Protein AF-A0A7W1HMP4-F1 (afdb_monomer)

Secondary structure (DSSP, 8-state):
--SSSSSSSTTSS--------PPPPPPPPHHHHHSPPSSEEEEE-TTSS-EEEEEE-TTS-EEEEEEETTEEEES---SSS----EEE-TTSS-EEEEE-STT----EEEEE--

Foldseek 3Di:
DDPVPVPPPVPPPPPDPPPVPPDDPDDDPVCVVPADDQWADWDAFLVRQKIKTWHADPVRATAIWIQDPNDIDGQDDDDPHHFPDWDHDNVSFKIWTWDDDPPPPDTDIDITGD

pLDDT: mean 86.59, std 16.56, range [41.84, 98.56]

Sequence (114 aa):
MSRLKILVILCLAAAGVNSALAELPPLIPRAVLFGNPERSHPEISPDGRQLAWLAPDKNGVVNVWDETDGKDRAVTNETHRPIQWYAWAGDAKHILYLQDNAGDEIDHLFSADP

Solvent-accessible surface area (backbone atoms only — not comparable to full-atom values): 7332 Å² total; per-residue (Å²): 138,87,78,80,77,73,70,72,72,72,73,76,83,69,79,68,82,75,73,74,75,76,74,78,77,82,80,79,58,64,62,80,76,74,48,83,60,81,65,42,80,76,44,70,28,77,80,69,82,38,46,33,28,37,26,50,47,100,87,62,32,24,23,44,28,36,44,58,97,91,40,80,45,70,47,48,81,55,84,83,59,59,51,84,51,69,46,69,35,92,81,52,61,38,38,34,34,46,52,50,69,96,76,71,79,53,71,40,85,46,76,36,67,110

Nearest PDB structures (foldseek):
  4hxg-assembly1_F  TM=7.374E-01  e=3.136E-03  Pyrococcus horikoshii OT3
  8ctg-assembly1_C  TM=6.882E-01  e=6.057E-01  Homo sapiens
  8jxf-assembly1_B  TM=6.041E-01  e=4.578E-01  Rattus norvegicus
  6l6r-assembly2_B  TM=5.772E-01  e=4.328E-01  Homo sapiens
  5b4x-assembly2_D  TM=5.804E-01  e=1.003E+00  Homo sapiens

Radius of gyration: 30.44 Å; Cα contacts (8 Å, |Δi|>4): 167; chains: 1; bounding box: 98×50×36 Å

Structure (mmCIF, N/CA/C/O backbone):
data_AF-A0A7W1HMP4-F1
#
_entry.id   AF-A0A7W1HMP4-F1
#
loop_
_atom_site.group_PDB
_atom_site.id
_atom_site.type_symbol
_atom_site.label_atom_id
_atom_site.label_alt_id
_atom_site.label_comp_id
_atom_site.label_asym_id
_atom_site.label_entity_id
_atom_site.label_seq_id
_atom_site.pdbx_PDB_ins_code
_atom_site.Cartn_x
_atom_site.Cartn_y
_atom_site.Cartn_z
_atom_site.occupancy
_atom_site.B_iso_or_equiv
_atom_site.auth_seq_id
_atom_site.auth_comp_id
_atom_site.auth_asym_id
_atom_site.auth_atom_id
_atom_site.pdbx_PDB_model_num
ATOM 1 N N . MET A 1 1 ? 80.008 38.742 8.326 1.00 52.66 1 MET A N 1
ATOM 2 C CA . MET A 1 1 ? 79.008 39.703 7.806 1.00 52.66 1 MET A CA 1
ATOM 3 C C . MET A 1 1 ? 78.359 39.136 6.544 1.00 52.66 1 MET A C 1
ATOM 5 O O . MET A 1 1 ? 79.045 38.504 5.760 1.00 52.66 1 MET A O 1
ATOM 9 N N . SER A 1 2 ? 77.041 39.336 6.421 1.00 58.66 2 SER A N 1
ATOM 10 C CA . SER A 1 2 ? 76.187 39.227 5.215 1.00 58.66 2 SER A CA 1
ATOM 11 C C . SER A 1 2 ? 75.947 37.877 4.506 1.00 58.66 2 SER A C 1
ATOM 13 O O . SER A 1 2 ? 76.079 37.784 3.289 1.00 58.66 2 SER A O 1
ATOM 15 N N . ARG A 1 3 ? 75.412 36.873 5.209 1.00 53.44 3 ARG A N 1
ATOM 16 C CA . ARG A 1 3 ? 74.439 35.933 4.591 1.00 53.44 3 ARG A CA 1
ATOM 17 C C . ARG A 1 3 ? 73.122 35.804 5.369 1.00 53.44 3 ARG A C 1
ATOM 19 O O . ARG A 1 3 ? 72.244 35.048 4.986 1.00 53.44 3 ARG A O 1
ATOM 26 N N . LEU A 1 4 ? 72.964 36.603 6.430 1.00 48.50 4 LEU A N 1
ATOM 27 C CA . LEU A 1 4 ? 71.833 36.542 7.363 1.00 48.50 4 LEU A CA 1
ATOM 28 C C . LEU A 1 4 ? 70.651 37.455 6.972 1.00 48.50 4 LEU A C 1
ATOM 30 O O . LEU A 1 4 ? 69.631 37.456 7.642 1.00 48.50 4 LEU A O 1
ATOM 34 N N . LYS A 1 5 ? 70.762 38.234 5.885 1.00 48.84 5 LYS A N 1
ATOM 35 C CA . LYS A 1 5 ? 69.699 39.160 5.442 1.00 48.84 5 LYS A CA 1
ATOM 36 C C . LYS A 1 5 ? 68.864 38.666 4.253 1.00 48.84 5 LYS A C 1
ATOM 38 O O . LYS A 1 5 ? 67.883 39.310 3.917 1.00 48.84 5 LYS A O 1
ATOM 43 N N . ILE A 1 6 ? 69.208 37.527 3.646 1.00 44.84 6 ILE A N 1
ATOM 44 C CA . ILE A 1 6 ? 68.436 36.950 2.523 1.00 44.84 6 ILE A CA 1
ATOM 45 C C . ILE A 1 6 ? 67.381 35.939 3.015 1.00 44.84 6 ILE A C 1
ATOM 47 O O . ILE A 1 6 ? 66.492 35.554 2.268 1.00 44.84 6 ILE A O 1
ATOM 51 N N . LEU A 1 7 ? 67.414 35.558 4.297 1.00 41.84 7 LEU A N 1
ATOM 52 C CA . LEU A 1 7 ? 66.521 34.533 4.846 1.00 41.84 7 LEU A CA 1
ATOM 53 C C . LEU A 1 7 ? 65.119 35.050 5.234 1.00 41.84 7 LEU A C 1
ATOM 55 O O . LEU A 1 7 ? 64.235 34.250 5.502 1.00 41.84 7 LEU A O 1
ATOM 59 N N . VAL A 1 8 ? 64.883 36.367 5.266 1.00 47.84 8 VAL A N 1
ATOM 60 C CA . VAL A 1 8 ? 63.643 36.924 5.852 1.00 47.84 8 VAL A CA 1
ATOM 61 C C . VAL A 1 8 ?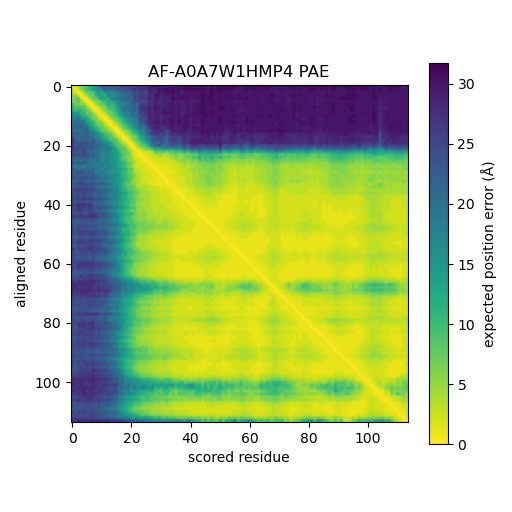 62.555 37.243 4.814 1.00 47.84 8 VAL A C 1
ATOM 63 O O . VAL A 1 8 ? 61.389 37.346 5.174 1.00 47.84 8 VAL A O 1
ATOM 66 N N . ILE A 1 9 ? 62.874 37.322 3.517 1.00 46.91 9 ILE A N 1
ATOM 67 C CA . ILE A 1 9 ? 61.869 37.656 2.482 1.00 46.91 9 ILE A CA 1
ATOM 68 C C . ILE A 1 9 ? 61.213 36.407 1.859 1.00 46.91 9 ILE A C 1
ATOM 70 O O . ILE A 1 9 ? 60.159 36.512 1.240 1.00 46.91 9 ILE A O 1
ATOM 74 N N . LEU A 1 10 ? 61.747 35.202 2.086 1.00 44.97 10 LEU A N 1
ATOM 75 C CA . LEU A 1 10 ? 61.185 33.974 1.501 1.00 44.97 10 LEU A CA 1
ATOM 76 C C . LEU A 1 10 ? 60.084 33.300 2.343 1.00 44.97 10 LEU A C 1
ATOM 78 O O . LEU A 1 10 ? 59.532 32.294 1.913 1.00 44.97 10 LEU A O 1
ATOM 82 N N . CYS A 1 11 ? 59.742 33.835 3.519 1.00 47.00 11 CYS A N 1
ATOM 83 C CA . CYS A 1 11 ? 58.720 33.239 4.393 1.00 47.00 11 CYS A CA 1
ATOM 84 C C . CYS A 1 11 ? 57.313 33.843 4.245 1.00 47.00 11 CYS A C 1
ATOM 86 O O . CYS A 1 11 ? 56.396 33.354 4.896 1.00 47.00 11 CYS A O 1
ATOM 88 N N . LEU A 1 12 ? 57.102 34.865 3.403 1.00 51.44 12 LEU A N 1
ATOM 89 C CA . LEU A 1 12 ? 55.777 35.493 3.248 1.00 51.44 12 LEU A CA 1
ATOM 90 C C . LEU A 1 12 ? 55.030 35.153 1.948 1.00 51.44 12 LEU A C 1
ATOM 92 O O . LEU A 1 12 ? 53.934 35.661 1.742 1.00 51.44 12 LEU A O 1
ATOM 96 N N . ALA A 1 13 ? 55.571 34.285 1.090 1.00 52.28 13 ALA A N 1
ATOM 97 C CA . ALA A 1 13 ? 54.930 33.916 -0.181 1.00 52.28 13 ALA A CA 1
ATOM 98 C C . ALA A 1 13 ? 54.400 32.470 -0.225 1.00 52.28 13 ALA A C 1
ATOM 100 O O . ALA A 1 13 ? 54.094 31.962 -1.297 1.00 52.28 13 ALA A O 1
ATOM 101 N N . ALA A 1 14 ? 54.297 31.798 0.924 1.00 54.56 14 ALA A N 1
ATOM 102 C CA . ALA A 1 14 ? 53.755 30.440 1.016 1.00 54.56 14 ALA A CA 1
ATOM 103 C C . ALA A 1 14 ? 52.607 30.325 2.030 1.00 54.56 14 ALA A C 1
ATOM 105 O O . ALA A 1 14 ? 52.318 29.236 2.520 1.00 54.56 14 ALA A O 1
ATOM 106 N N . ALA A 1 15 ? 51.911 31.430 2.324 1.00 56.69 15 ALA A N 1
ATOM 107 C CA . ALA A 1 15 ? 50.535 31.329 2.798 1.00 56.69 15 ALA A CA 1
ATOM 108 C C . ALA A 1 15 ? 49.697 30.878 1.597 1.00 56.69 15 ALA A C 1
ATOM 110 O O . ALA A 1 15 ? 49.110 31.686 0.879 1.00 56.69 15 ALA A O 1
ATOM 111 N N . GLY A 1 16 ? 49.774 29.577 1.310 1.00 57.84 16 GLY A N 1
ATOM 112 C CA . GLY A 1 16 ? 49.007 28.941 0.262 1.00 57.84 16 GLY A CA 1
ATOM 113 C C . GLY A 1 16 ? 47.548 29.296 0.466 1.00 57.84 16 GLY A C 1
ATOM 114 O O . GLY A 1 16 ? 46.981 29.067 1.536 1.00 57.84 16 GLY A O 1
ATOM 115 N N . VAL A 1 17 ? 46.940 29.860 -0.570 1.00 59.25 17 VAL A N 1
ATOM 116 C CA . VAL A 1 17 ? 45.495 29.814 -0.714 1.00 59.25 17 VAL A CA 1
ATOM 117 C C . VAL A 1 17 ? 45.175 28.334 -0.892 1.00 59.25 17 VAL A C 1
ATOM 119 O O . VAL A 1 17 ? 45.163 27.817 -2.005 1.00 59.25 17 VAL A O 1
ATOM 122 N N . ASN A 1 18 ? 44.997 27.622 0.220 1.00 60.22 18 ASN A N 1
ATOM 123 C CA . ASN A 1 18 ? 44.332 26.334 0.215 1.00 60.22 18 ASN A CA 1
ATOM 124 C C . ASN A 1 18 ? 42.871 26.642 -0.110 1.00 60.22 18 ASN A C 1
ATOM 126 O O . ASN A 1 18 ? 42.016 26.734 0.768 1.00 60.22 18 ASN A O 1
ATOM 130 N N . SER A 1 19 ? 42.583 26.839 -1.395 1.00 62.97 19 SER A N 1
ATOM 131 C CA . SER A 1 19 ? 41.268 26.516 -1.910 1.00 62.97 19 SER A CA 1
ATOM 132 C C . SER A 1 19 ? 41.127 25.018 -1.699 1.00 62.97 19 SER A C 1
ATOM 134 O O . SER A 1 19 ? 41.558 24.221 -2.527 1.00 62.97 19 SER A O 1
ATOM 136 N N . ALA A 1 20 ? 40.585 24.632 -0.545 1.00 66.56 20 ALA A N 1
ATOM 137 C CA . ALA A 1 20 ? 39.973 23.331 -0.407 1.00 66.56 20 ALA A CA 1
ATOM 138 C C . ALA A 1 20 ? 38.877 23.301 -1.474 1.00 66.56 20 ALA A C 1
ATOM 140 O O . ALA A 1 20 ? 37.819 23.906 -1.305 1.00 66.56 20 ALA A O 1
ATOM 141 N N . LEU A 1 21 ? 39.174 22.703 -2.629 1.00 65.56 21 LEU A N 1
ATOM 142 C CA . LEU A 1 21 ? 38.137 22.308 -3.561 1.00 65.56 21 LEU A CA 1
ATOM 143 C C . LEU A 1 21 ? 37.303 21.302 -2.778 1.00 65.56 21 LEU A C 1
ATOM 145 O O . LEU A 1 21 ? 37.763 20.194 -2.516 1.00 65.56 21 LEU A O 1
ATOM 149 N N . ALA A 1 22 ? 36.144 21.742 -2.290 1.00 77.62 22 ALA A N 1
ATOM 150 C CA . ALA A 1 22 ? 35.218 20.858 -1.613 1.00 77.62 22 ALA A CA 1
ATOM 151 C C . ALA A 1 22 ? 34.894 19.724 -2.588 1.00 77.62 22 ALA A C 1
ATOM 153 O O . ALA A 1 22 ? 34.408 19.976 -3.694 1.00 77.62 22 ALA A O 1
ATOM 154 N N . GLU A 1 23 ? 35.227 18.492 -2.206 1.00 84.19 23 GLU A N 1
ATOM 155 C CA . GLU A 1 23 ? 34.818 17.328 -2.977 1.00 84.19 23 GLU A CA 1
ATOM 156 C C . GLU A 1 23 ? 33.290 17.286 -3.041 1.00 84.19 23 GLU A C 1
ATOM 158 O O . GLU A 1 23 ? 32.593 17.686 -2.102 1.00 84.19 23 GLU A O 1
ATOM 163 N N . LEU A 1 24 ? 32.765 16.829 -4.179 1.00 89.50 24 LEU A N 1
ATOM 164 C CA . LEU A 1 24 ? 31.330 16.633 -4.320 1.00 89.50 24 LEU A CA 1
ATOM 165 C C . LEU A 1 24 ? 30.850 15.621 -3.269 1.00 89.50 24 LEU A C 1
ATOM 167 O O . LEU A 1 24 ? 31.560 14.650 -2.992 1.00 89.50 24 LEU A O 1
ATOM 171 N N . PRO A 1 25 ? 29.646 15.808 -2.699 1.00 91.00 25 PRO A N 1
ATOM 172 C CA . PRO A 1 25 ? 29.086 14.821 -1.793 1.00 91.00 25 PRO A CA 1
ATOM 173 C C . PRO A 1 25 ? 28.935 13.469 -2.507 1.00 91.00 25 PRO A C 1
ATOM 175 O O . PRO A 1 25 ? 28.755 13.430 -3.732 1.00 91.00 25 PRO A O 1
ATOM 178 N N . PRO A 1 26 ? 28.971 12.351 -1.760 1.00 93.38 26 PRO A N 1
ATOM 179 C CA . PRO A 1 26 ? 28.702 11.044 -2.338 1.00 93.38 26 PRO A CA 1
ATOM 180 C C . PRO A 1 26 ? 27.324 11.040 -3.008 1.00 93.38 26 PRO A C 1
ATOM 182 O O . PRO A 1 26 ? 26.361 11.618 -2.499 1.00 93.38 26 PRO A O 1
ATOM 185 N N . LEU A 1 27 ? 27.229 10.386 -4.166 1.00 95.25 27 LEU A N 1
ATOM 186 C CA . LEU A 1 27 ? 25.971 10.287 -4.897 1.00 95.25 27 LEU A CA 1
ATOM 187 C C . LEU A 1 27 ? 24.953 9.466 -4.099 1.00 95.25 27 LEU A C 1
ATOM 189 O O . LEU A 1 27 ? 25.268 8.384 -3.603 1.00 95.25 27 LEU A O 1
ATOM 193 N N . ILE A 1 28 ? 23.712 9.948 -4.043 1.00 96.00 28 ILE A N 1
ATOM 194 C CA . ILE A 1 28 ? 22.592 9.172 -3.505 1.00 96.00 28 ILE A CA 1
ATOM 195 C C . ILE A 1 28 ? 22.280 8.047 -4.505 1.00 96.00 28 ILE A C 1
ATOM 197 O O . ILE A 1 28 ? 22.075 8.332 -5.692 1.00 96.00 28 ILE A O 1
ATOM 201 N N . PRO A 1 29 ? 22.228 6.772 -4.077 1.00 95.38 29 PRO A N 1
ATOM 202 C CA . PRO A 1 29 ? 21.835 5.686 -4.964 1.00 95.38 29 PRO A CA 1
ATOM 203 C C . PRO A 1 29 ? 20.450 5.944 -5.566 1.00 95.38 29 PRO A C 1
ATOM 205 O O . PRO A 1 29 ? 19.511 6.277 -4.849 1.00 95.38 29 PRO A O 1
ATOM 208 N N . ARG A 1 30 ? 20.288 5.736 -6.879 1.00 95.00 30 ARG A N 1
ATOM 209 C CA . ARG A 1 30 ? 18.997 5.951 -7.567 1.00 95.00 30 ARG A CA 1
ATOM 210 C C . ARG A 1 30 ? 17.850 5.166 -6.931 1.00 95.00 30 ARG A C 1
ATOM 212 O O . ARG A 1 30 ? 16.743 5.676 -6.874 1.00 95.00 30 ARG A O 1
ATOM 219 N N . ALA A 1 31 ? 18.128 3.970 -6.416 1.00 91.44 31 ALA A N 1
ATOM 220 C CA . ALA A 1 31 ? 17.141 3.148 -5.720 1.00 91.44 31 ALA A CA 1
ATOM 221 C C . ALA A 1 31 ? 16.562 3.827 -4.464 1.00 91.44 31 ALA A C 1
ATOM 223 O O . ALA A 1 31 ? 15.408 3.596 -4.142 1.00 91.44 31 ALA A O 1
ATOM 224 N N . VAL A 1 32 ? 17.325 4.696 -3.792 1.00 92.44 32 VAL A N 1
ATOM 225 C CA . VAL A 1 32 ? 16.829 5.473 -2.642 1.00 92.44 32 VAL A CA 1
ATOM 226 C C . VAL A 1 32 ? 15.877 6.586 -3.092 1.00 92.44 32 VAL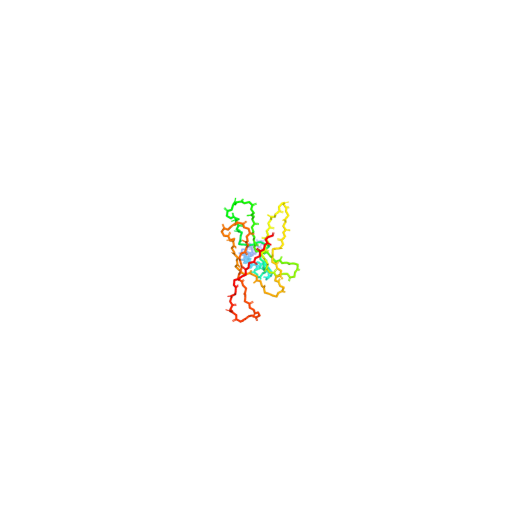 A C 1
ATOM 228 O O . VAL A 1 32 ? 14.970 6.948 -2.355 1.00 92.44 32 VAL A O 1
ATOM 231 N N . LEU A 1 33 ? 16.070 7.130 -4.297 1.00 93.56 33 LEU A N 1
ATOM 232 C CA . LEU A 1 33 ? 15.259 8.234 -4.826 1.00 93.56 33 LEU A CA 1
ATOM 233 C C . LEU A 1 33 ? 14.028 7.766 -5.611 1.00 93.56 33 LEU A C 1
ATOM 235 O O . LEU A 1 33 ? 13.018 8.459 -5.623 1.00 93.56 33 LEU A O 1
ATOM 239 N N . PHE A 1 34 ? 14.133 6.628 -6.299 1.00 93.12 34 PHE A N 1
ATOM 240 C CA . PHE A 1 34 ? 13.136 6.146 -7.263 1.00 93.12 34 PHE A CA 1
ATOM 241 C C . PHE A 1 34 ? 12.602 4.743 -6.940 1.00 93.12 34 PHE A C 1
ATOM 243 O O . PHE A 1 34 ? 11.876 4.169 -7.746 1.00 93.12 34 PHE A O 1
ATOM 250 N N . GLY A 1 35 ? 13.004 4.158 -5.810 1.00 92.81 35 GLY A N 1
ATOM 251 C CA . GLY A 1 35 ? 12.467 2.885 -5.338 1.00 92.81 35 GLY A CA 1
ATOM 252 C C . GLY A 1 35 ? 11.091 3.044 -4.696 1.00 92.81 35 GLY A C 1
ATOM 253 O O . GLY A 1 35 ? 10.700 4.139 -4.290 1.00 92.81 35 GLY A O 1
ATOM 254 N N . ASN A 1 36 ? 10.370 1.929 -4.576 1.00 95.38 36 ASN A N 1
ATOM 255 C CA . ASN A 1 36 ? 9.116 1.907 -3.834 1.00 95.38 36 ASN A CA 1
ATOM 256 C C . ASN A 1 36 ? 9.382 2.151 -2.339 1.00 95.38 36 ASN A C 1
ATOM 258 O O . ASN A 1 36 ? 10.351 1.608 -1.801 1.00 95.38 36 ASN A O 1
ATOM 262 N N . PRO A 1 37 ? 8.533 2.934 -1.654 1.00 94.88 37 PRO A N 1
ATOM 263 C CA . PRO A 1 37 ? 8.606 3.055 -0.205 1.00 94.88 37 PRO A CA 1
ATOM 264 C C . PRO A 1 37 ? 8.294 1.707 0.457 1.00 94.88 37 PRO A C 1
ATOM 266 O O . PRO A 1 37 ? 7.504 0.925 -0.070 1.00 94.88 37 PRO A O 1
ATOM 269 N N . GLU A 1 38 ? 8.866 1.451 1.637 1.00 95.56 38 GLU A N 1
ATOM 270 C CA . GLU A 1 38 ? 8.558 0.235 2.407 1.00 95.56 38 GLU A CA 1
ATOM 271 C C . GLU A 1 38 ? 7.078 0.176 2.811 1.00 95.56 38 GLU A C 1
ATOM 273 O O . GLU A 1 38 ? 6.456 -0.878 2.718 1.00 95.56 38 GLU A O 1
ATOM 278 N N . ARG A 1 39 ? 6.507 1.314 3.232 1.00 97.06 39 ARG A N 1
ATOM 279 C CA . ARG A 1 39 ? 5.073 1.506 3.494 1.00 97.06 39 ARG A CA 1
ATOM 280 C C . ARG A 1 39 ? 4.665 2.924 3.115 1.00 97.06 39 ARG A C 1
ATOM 282 O O . ARG A 1 39 ? 5.415 3.871 3.351 1.00 97.06 39 ARG A O 1
ATOM 289 N N . SER A 1 40 ? 3.474 3.089 2.552 1.00 97.88 40 SER A N 1
ATOM 290 C CA . SER A 1 40 ? 2.913 4.400 2.207 1.00 97.88 40 SER A CA 1
ATOM 291 C C . SER A 1 40 ? 1.390 4.409 2.321 1.00 97.88 40 SER A C 1
ATOM 293 O O . SER A 1 40 ? 0.780 3.351 2.435 1.00 97.88 40 SER A O 1
ATOM 295 N N . HIS A 1 41 ? 0.784 5.599 2.283 1.00 97.81 41 HIS A N 1
ATOM 296 C CA . HIS A 1 41 ? -0.674 5.779 2.309 1.00 97.81 41 HIS A CA 1
ATOM 297 C C . HIS A 1 41 ? -1.369 5.020 3.456 1.00 97.81 41 HIS A C 1
ATOM 299 O O . HIS A 1 41 ? -2.228 4.191 3.184 1.00 97.81 41 HIS A O 1
ATOM 305 N N . PRO A 1 42 ? -0.985 5.219 4.731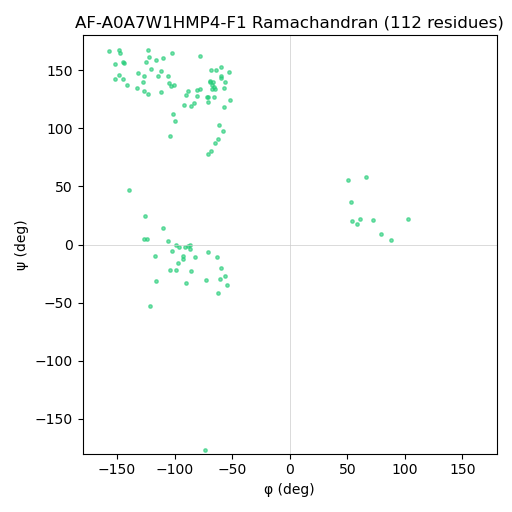 1.00 97.50 42 PRO A N 1
ATOM 306 C CA . PRO A 1 42 ? -1.633 4.515 5.832 1.00 97.50 42 PRO A CA 1
ATOM 307 C C . PRO A 1 42 ? -3.085 4.980 6.015 1.00 97.50 42 PRO A C 1
ATOM 309 O O . PRO A 1 42 ? -3.335 6.184 6.088 1.00 97.50 42 PRO A O 1
ATOM 312 N N . GLU A 1 43 ? -4.018 4.040 6.166 1.00 97.44 43 GLU A N 1
ATOM 313 C CA . GLU A 1 43 ? -5.421 4.325 6.482 1.00 97.44 43 GLU A CA 1
ATOM 314 C C . GLU A 1 43 ? -5.954 3.442 7.609 1.00 97.44 43 GLU A C 1
ATOM 316 O O . GLU A 1 43 ? -5.790 2.220 7.611 1.00 97.44 43 GLU A O 1
ATOM 321 N N . ILE A 1 44 ? -6.657 4.068 8.553 1.00 96.44 44 ILE A N 1
ATOM 322 C CA . ILE A 1 44 ? -7.373 3.370 9.620 1.00 96.44 44 ILE A CA 1
ATOM 323 C C . ILE A 1 44 ? -8.781 3.039 9.117 1.00 96.44 44 ILE A C 1
ATOM 325 O O . ILE A 1 44 ? -9.480 3.907 8.594 1.00 96.44 44 ILE A O 1
ATOM 329 N N . SER A 1 45 ? -9.198 1.791 9.313 1.00 96.38 45 SER A N 1
ATOM 330 C CA . SER A 1 45 ? -10.575 1.340 9.068 1.00 96.38 45 SER A CA 1
ATOM 331 C C . SER A 1 45 ? -11.618 2.218 9.784 1.00 96.38 45 SER A C 1
ATOM 333 O O . SER A 1 45 ? -11.353 2.720 10.878 1.00 96.38 45 SER A O 1
ATOM 335 N N . PRO A 1 46 ? -12.835 2.393 9.229 1.00 97.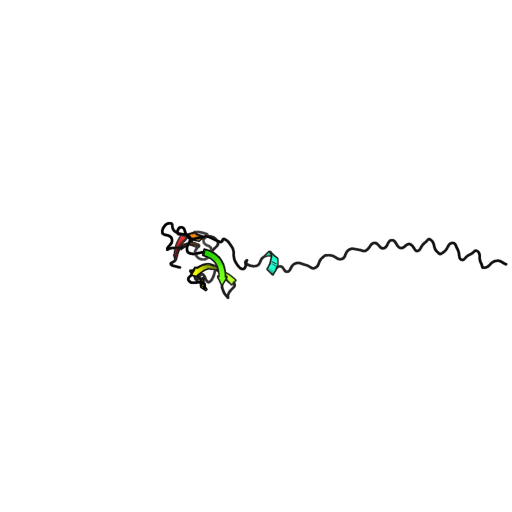62 46 PRO A N 1
ATOM 336 C CA . PRO A 1 46 ? -13.873 3.230 9.834 1.00 97.62 46 PRO A CA 1
ATOM 337 C C . PRO A 1 46 ? -14.263 2.858 11.271 1.00 97.62 46 PRO A C 1
ATOM 339 O O . PRO A 1 46 ? -14.710 3.724 12.020 1.00 97.62 46 PRO A O 1
ATOM 342 N N . ASP A 1 47 ? -14.102 1.592 11.670 1.00 96.25 47 ASP A N 1
ATOM 343 C CA . ASP A 1 47 ? -14.354 1.131 13.041 1.00 96.25 47 ASP A CA 1
ATOM 344 C C . ASP A 1 47 ? -13.141 1.285 13.981 1.00 96.25 47 ASP A C 1
ATOM 346 O O . ASP A 1 47 ? -13.252 1.035 15.184 1.00 96.25 47 ASP A O 1
ATOM 350 N N . GLY A 1 48 ? -11.994 1.723 13.453 1.00 95.25 48 GLY A N 1
ATOM 351 C CA . GLY A 1 48 ? -10.766 1.983 14.195 1.00 95.25 48 GLY A CA 1
ATOM 352 C C . GLY A 1 48 ? -9.940 0.745 14.542 1.00 95.25 48 GLY A C 1
ATOM 353 O O . GLY A 1 48 ? -9.017 0.864 15.348 1.00 95.25 48 GLY A O 1
ATOM 354 N N . ARG A 1 49 ? -10.266 -0.442 14.010 1.00 93.06 49 ARG A N 1
ATOM 355 C CA . ARG A 1 49 ? -9.689 -1.716 14.487 1.00 93.06 49 ARG A CA 1
ATOM 356 C C . ARG A 1 49 ? -8.530 -2.248 13.657 1.00 93.06 49 ARG A C 1
ATOM 358 O O . ARG A 1 49 ? -7.756 -3.051 14.166 1.00 93.06 49 ARG A O 1
ATOM 365 N N . GLN A 1 50 ? -8.437 -1.827 12.405 1.00 94.06 50 GLN A N 1
ATOM 366 C CA . GLN A 1 50 ? -7.440 -2.271 11.433 1.00 94.06 50 GLN A CA 1
ATOM 367 C C . GLN A 1 50 ? -6.714 -1.076 10.815 1.00 94.06 50 GLN A C 1
ATOM 369 O O . GLN A 1 50 ? -7.325 -0.025 10.584 1.00 94.06 50 GLN A O 1
ATOM 374 N N . LEU A 1 51 ? -5.428 -1.268 10.524 1.00 95.94 51 LEU A N 1
ATOM 375 C CA . LEU A 1 51 ? -4.583 -0.351 9.763 1.00 95.94 51 LEU A CA 1
ATOM 376 C C . LEU A 1 51 ? -4.230 -1.014 8.431 1.00 95.94 51 LEU A C 1
ATOM 378 O O . LEU A 1 51 ? -3.770 -2.153 8.426 1.00 95.94 51 LEU A O 1
ATOM 382 N N . ALA A 1 52 ? -4.408 -0.286 7.333 1.00 97.56 52 ALA A N 1
ATOM 383 C CA . ALA A 1 52 ? -3.963 -0.691 6.007 1.00 97.56 52 ALA A CA 1
ATOM 384 C C . ALA A 1 52 ? -2.902 0.272 5.460 1.00 97.56 52 ALA A C 1
ATOM 386 O O . ALA A 1 52 ? -2.768 1.402 5.940 1.00 97.56 52 ALA A O 1
ATOM 387 N N . TRP A 1 53 ? -2.112 -0.190 4.491 1.00 98.50 53 TRP A N 1
ATOM 388 C CA . TRP A 1 53 ? -1.113 0.609 3.774 1.00 98.50 53 TRP A CA 1
ATOM 389 C C . TRP A 1 53 ? -0.786 0.003 2.406 1.00 98.50 53 TRP A C 1
ATOM 391 O O . TRP A 1 53 ? -1.075 -1.158 2.123 1.00 98.50 53 TRP A O 1
ATOM 401 N N . LEU A 1 54 ? -0.116 0.785 1.562 1.00 98.56 54 LEU A N 1
ATOM 402 C CA . LEU A 1 54 ? 0.510 0.302 0.335 1.00 98.56 54 LEU A CA 1
ATOM 403 C C . LEU A 1 54 ? 1.955 -0.124 0.605 1.00 98.56 54 LEU A C 1
ATOM 405 O O . LEU A 1 54 ? 2.734 0.657 1.163 1.00 98.56 54 LEU A O 1
ATOM 409 N N . ALA A 1 55 ? 2.322 -1.336 0.189 1.00 98.38 55 ALA A N 1
ATOM 410 C CA . ALA A 1 55 ? 3.673 -1.884 0.329 1.00 98.38 55 ALA A CA 1
ATOM 411 C C . ALA A 1 55 ? 4.032 -2.849 -0.822 1.00 98.38 55 ALA A C 1
ATOM 413 O O . ALA A 1 55 ? 3.156 -3.558 -1.330 1.00 98.38 55 ALA A O 1
ATOM 414 N N . PRO A 1 56 ? 5.309 -2.893 -1.249 1.00 97.81 56 PRO A N 1
ATOM 415 C CA . PRO A 1 56 ? 5.773 -3.823 -2.271 1.00 97.81 56 PRO A CA 1
ATOM 416 C C . PRO A 1 56 ? 5.768 -5.272 -1.768 1.00 97.81 56 PRO A C 1
ATOM 418 O O . PRO A 1 56 ? 6.166 -5.559 -0.640 1.00 97.81 56 PRO A O 1
ATOM 421 N N . ASP A 1 57 ? 5.363 -6.198 -2.633 1.00 97.00 57 ASP A N 1
ATOM 422 C CA . ASP A 1 57 ? 5.542 -7.630 -2.420 1.00 97.00 57 ASP A CA 1
ATOM 423 C C . ASP A 1 57 ? 7.015 -8.052 -2.610 1.00 97.00 57 ASP A C 1
ATOM 425 O O . ASP A 1 57 ? 7.907 -7.247 -2.890 1.00 97.00 57 ASP A O 1
ATOM 429 N N . LYS A 1 58 ? 7.284 -9.358 -2.510 1.00 95.81 58 LYS A N 1
ATOM 430 C CA . LYS A 1 58 ? 8.628 -9.924 -2.729 1.00 95.81 58 LYS A CA 1
ATOM 431 C C . LYS A 1 58 ? 9.211 -9.655 -4.126 1.00 95.81 58 LYS A C 1
ATOM 433 O O . LYS A 1 58 ? 10.418 -9.795 -4.302 1.00 95.81 58 LYS A O 1
ATOM 438 N N . ASN A 1 59 ? 8.372 -9.329 -5.110 1.00 95.88 59 ASN A N 1
ATOM 439 C CA . ASN A 1 59 ? 8.772 -9.004 -6.477 1.00 95.88 59 ASN A CA 1
ATOM 440 C C . ASN A 1 59 ? 8.833 -7.484 -6.714 1.00 95.88 59 ASN A C 1
ATOM 442 O O . ASN A 1 59 ? 9.175 -7.051 -7.813 1.00 95.88 59 ASN A O 1
ATOM 446 N N . GLY A 1 60 ? 8.526 -6.673 -5.698 1.00 96.00 60 GLY A N 1
ATOM 447 C CA . GLY A 1 60 ? 8.508 -5.219 -5.775 1.00 96.00 60 GLY A CA 1
ATOM 448 C C . GLY A 1 60 ? 7.176 -4.619 -6.232 1.00 96.00 60 GLY A C 1
ATOM 449 O O . GLY A 1 60 ? 7.115 -3.402 -6.388 1.00 96.00 60 GLY A O 1
ATOM 450 N N . VAL A 1 61 ? 6.116 -5.407 -6.443 1.00 96.94 61 VAL A N 1
ATOM 451 C CA . VAL A 1 61 ? 4.810 -4.900 -6.892 1.00 96.94 61 VAL A CA 1
ATOM 452 C C . VAL A 1 61 ? 4.013 -4.400 -5.695 1.00 96.94 61 VAL A C 1
ATOM 454 O O . VAL A 1 61 ? 3.765 -5.143 -4.745 1.00 96.94 61 VAL A O 1
ATOM 457 N N . VAL A 1 62 ? 3.625 -3.124 -5.727 1.00 97.88 62 VAL A N 1
ATOM 458 C CA . VAL A 1 62 ? 2.879 -2.491 -4.633 1.00 97.88 62 VAL A CA 1
ATOM 459 C C . VAL A 1 62 ? 1.460 -3.043 -4.581 1.00 97.88 62 VAL A C 1
ATOM 461 O O . VAL A 1 62 ? 0.713 -2.946 -5.551 1.00 97.88 62 VAL A O 1
ATOM 464 N N . ASN A 1 63 ? 1.110 -3.587 -3.424 1.00 98.25 63 ASN A N 1
ATOM 465 C CA . ASN A 1 63 ? -0.204 -4.110 -3.087 1.00 98.25 63 ASN A CA 1
ATOM 466 C C . ASN A 1 63 ? -0.732 -3.402 -1.836 1.00 98.25 63 ASN A C 1
ATOM 468 O O . ASN A 1 63 ? 0.018 -2.713 -1.137 1.00 98.25 63 ASN A O 1
ATOM 472 N N . VAL A 1 64 ? -2.017 -3.585 -1.548 1.00 98.31 64 VAL A N 1
ATOM 473 C CA . VAL A 1 64 ? -2.611 -3.219 -0.261 1.00 98.31 64 VAL A CA 1
ATOM 474 C C . VAL A 1 64 ? -2.318 -4.305 0.766 1.00 98.31 64 VAL A C 1
ATOM 476 O O . VAL A 1 64 ? -2.510 -5.494 0.496 1.00 98.31 64 VAL A O 1
ATOM 479 N N . TRP A 1 65 ? -1.869 -3.876 1.936 1.00 98.06 65 TRP A N 1
ATOM 480 C CA . TRP A 1 65 ? -1.596 -4.700 3.103 1.00 98.06 65 TRP A CA 1
ATOM 481 C C . TRP A 1 65 ? -2.452 -4.236 4.273 1.00 98.06 65 TRP A C 1
ATOM 483 O O . TRP A 1 65 ? -2.756 -3.047 4.367 1.00 98.06 65 TRP A O 1
ATOM 493 N N . ASP A 1 66 ? -2.791 -5.157 5.165 1.00 96.31 66 ASP A N 1
ATOM 494 C CA . ASP A 1 66 ? -3.415 -4.879 6.455 1.00 96.31 66 ASP A CA 1
ATOM 495 C C . ASP A 1 66 ? -2.596 -5.491 7.598 1.00 96.31 66 ASP A C 1
ATOM 497 O O . ASP 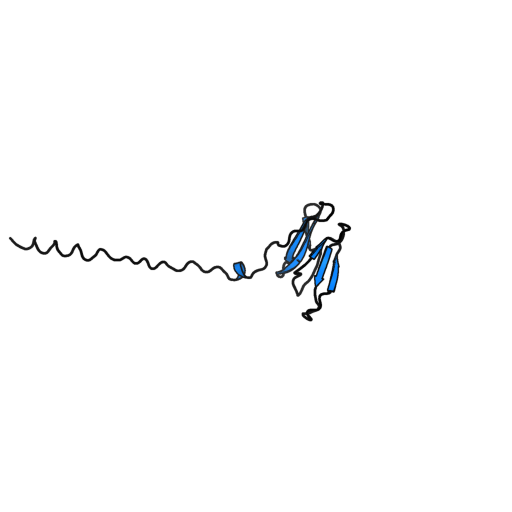A 1 66 ? -1.833 -6.447 7.415 1.00 96.31 66 ASP A O 1
ATOM 501 N N . GLU A 1 67 ? -2.769 -4.931 8.793 1.00 93.69 67 GLU A N 1
ATOM 502 C CA . GLU A 1 67 ? -2.404 -5.596 10.040 1.00 93.69 67 GLU A CA 1
ATOM 503 C C . GLU A 1 67 ? -3.672 -6.161 10.687 1.00 93.69 67 GLU A C 1
ATOM 505 O O . GLU A 1 67 ? -4.519 -5.411 11.181 1.00 93.69 67 GLU A O 1
ATOM 510 N N . THR A 1 68 ? -3.766 -7.490 10.729 1.00 82.06 68 THR A N 1
ATOM 511 C CA . THR A 1 68 ? -4.825 -8.211 11.443 1.00 82.06 68 THR A CA 1
ATOM 512 C C . THR A 1 68 ? -4.195 -9.154 12.462 1.00 82.06 68 THR A C 1
ATOM 514 O O . THR A 1 68 ? -3.277 -9.915 12.154 1.00 82.06 68 THR A O 1
ATOM 517 N N . ASP A 1 69 ? -4.667 -9.091 13.710 1.00 84.12 69 ASP A N 1
ATOM 518 C CA . ASP A 1 69 ? -4.172 -9.900 14.835 1.00 84.12 69 ASP A CA 1
ATOM 519 C C . ASP A 1 69 ? -2.643 -9.816 15.049 1.00 84.12 69 ASP A C 1
ATOM 521 O O . ASP A 1 69 ? -1.984 -10.798 15.409 1.00 84.12 69 ASP A O 1
ATOM 525 N N . GLY A 1 70 ? -2.066 -8.629 14.820 1.00 85.81 70 GLY A N 1
ATOM 526 C CA . GLY A 1 70 ? -0.633 -8.361 14.977 1.00 85.81 70 GLY A CA 1
ATOM 527 C C . GLY A 1 70 ? 0.243 -9.001 13.896 1.00 85.81 70 GLY A C 1
ATOM 528 O O . GLY A 1 70 ? 1.433 -9.234 14.129 1.00 85.81 70 GLY A O 1
ATOM 529 N N . LYS A 1 71 ? -0.339 -9.346 12.742 1.00 91.06 71 LYS A N 1
ATOM 530 C CA . LYS A 1 71 ? 0.383 -9.870 11.583 1.00 91.06 71 LYS A CA 1
ATOM 531 C C . LYS A 1 71 ? 0.055 -9.061 10.341 1.00 91.06 71 LYS A C 1
ATOM 533 O O . LYS A 1 71 ? -1.111 -8.879 10.003 1.00 91.06 71 LYS A O 1
ATOM 538 N N . ASP A 1 72 ? 1.109 -8.684 9.634 1.00 95.00 72 ASP A N 1
ATOM 539 C CA . ASP A 1 72 ? 1.007 -8.053 8.327 1.00 95.00 72 ASP A CA 1
ATOM 540 C C . ASP A 1 72 ? 0.719 -9.109 7.258 1.00 95.00 72 ASP A C 1
ATOM 542 O O . ASP A 1 72 ? 1.396 -10.145 7.194 1.00 95.00 72 ASP A O 1
ATOM 546 N N . ARG A 1 73 ? -0.235 -8.833 6.373 1.00 94.94 73 ARG A N 1
ATOM 547 C CA . ARG A 1 73 ? -0.488 -9.649 5.180 1.00 94.94 73 ARG A CA 1
ATOM 548 C C . ARG A 1 73 ? -0.905 -8.768 4.009 1.00 94.94 73 ARG A C 1
ATOM 550 O O . ARG A 1 73 ? -1.395 -7.660 4.190 1.00 94.94 73 ARG A O 1
ATOM 557 N N . ALA A 1 74 ? -0.688 -9.271 2.799 1.00 96.38 74 ALA A N 1
ATOM 558 C CA . ALA A 1 74 ? -1.208 -8.637 1.598 1.00 96.38 74 ALA A CA 1
ATOM 559 C C . ALA A 1 74 ? -2.682 -9.030 1.417 1.00 96.38 74 ALA A C 1
ATOM 561 O O . ALA A 1 74 ? -3.006 -10.218 1.404 1.00 96.38 74 ALA A O 1
ATOM 562 N N . VAL A 1 75 ? -3.543 -8.029 1.251 1.00 96.25 75 VAL A N 1
ATOM 563 C CA . VAL A 1 75 ? -4.987 -8.168 0.977 1.00 96.25 75 VAL A CA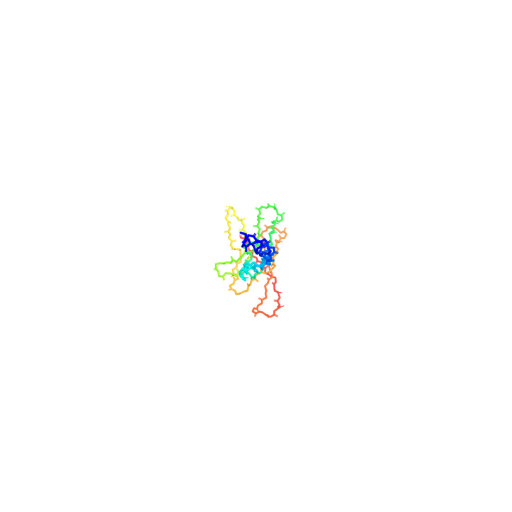 1
ATOM 564 C C . VAL A 1 75 ? -5.250 -8.319 -0.526 1.00 96.25 75 VAL A C 1
ATOM 566 O O . VAL A 1 75 ? -6.262 -8.855 -0.967 1.00 96.25 75 VAL A O 1
ATOM 569 N N . THR A 1 76 ? -4.304 -7.854 -1.339 1.00 97.25 76 THR A N 1
ATOM 570 C CA . THR A 1 76 ? -4.341 -7.903 -2.806 1.00 97.25 76 THR A CA 1
ATOM 571 C C . THR A 1 76 ? -3.118 -8.649 -3.338 1.00 97.25 76 THR A C 1
ATOM 573 O O . THR A 1 76 ? -2.141 -8.856 -2.615 1.00 97.25 76 THR A O 1
ATOM 576 N N . ASN A 1 77 ? -3.185 -9.111 -4.589 1.00 96.00 77 ASN A N 1
ATOM 577 C CA . ASN A 1 77 ? -2.140 -9.931 -5.207 1.00 96.00 77 ASN A CA 1
ATOM 578 C C . ASN A 1 77 ? -1.898 -9.537 -6.674 1.00 96.00 77 ASN A C 1
ATOM 580 O O . ASN A 1 77 ? -1.847 -10.382 -7.571 1.00 96.00 77 ASN A O 1
ATOM 584 N N . GLU A 1 78 ? -1.779 -8.236 -6.922 1.00 95.19 78 GLU A N 1
ATOM 585 C CA . GLU A 1 78 ? -1.323 -7.712 -8.202 1.00 95.19 78 GLU A CA 1
ATOM 586 C C . GLU A 1 78 ? 0.128 -8.127 -8.449 1.00 95.19 78 GLU A C 1
ATOM 588 O O . GLU A 1 78 ? 0.991 -8.034 -7.574 1.00 95.19 78 GLU A O 1
ATOM 593 N N . THR A 1 79 ?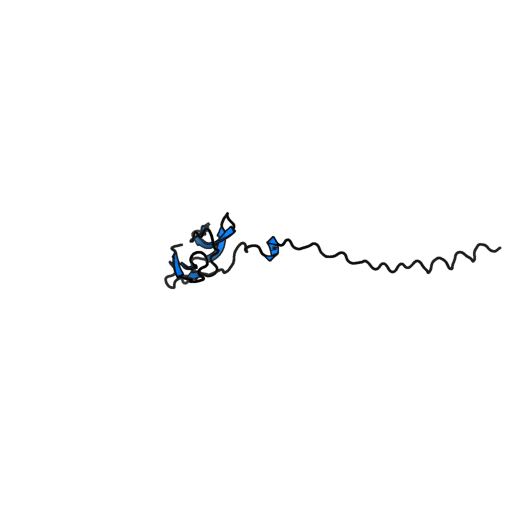 0.390 -8.598 -9.667 1.00 94.62 79 THR A N 1
ATOM 594 C CA . THR A 1 79 ? 1.681 -9.197 -10.057 1.00 94.62 79 THR A CA 1
ATOM 595 C C . THR A 1 79 ? 2.413 -8.420 -11.143 1.00 94.62 79 THR A C 1
ATOM 597 O O . THR A 1 79 ? 3.570 -8.716 -11.428 1.00 94.62 79 THR A O 1
ATOM 600 N N . HIS A 1 80 ? 1.751 -7.439 -11.759 1.00 91.06 80 HIS A N 1
ATOM 601 C CA . HIS A 1 80 ? 2.288 -6.708 -12.907 1.00 91.06 80 HIS A CA 1
ATOM 602 C C . HIS A 1 80 ? 2.379 -5.209 -12.638 1.00 91.06 80 HIS A C 1
ATOM 604 O O . HIS A 1 80 ? 3.451 -4.629 -12.805 1.00 91.06 80 HIS A O 1
ATOM 610 N N . ARG A 1 81 ? 1.277 -4.577 -12.215 1.00 92.00 81 ARG A N 1
ATOM 611 C CA . ARG A 1 81 ? 1.240 -3.144 -11.922 1.00 92.00 81 ARG A CA 1
ATOM 612 C C . ARG A 1 81 ? 0.995 -2.847 -10.449 1.00 92.00 81 ARG A C 1
ATOM 614 O O . ARG A 1 81 ? 0.259 -3.582 -9.799 1.00 92.00 81 ARG A O 1
ATOM 621 N N . PRO A 1 82 ? 1.607 -1.771 -9.926 1.00 94.62 82 PRO A N 1
ATOM 622 C CA . PRO A 1 82 ? 1.374 -1.342 -8.559 1.00 94.62 82 PRO A CA 1
ATOM 623 C C . PRO A 1 82 ? -0.048 -0.798 -8.400 1.00 94.62 82 PRO A C 1
ATOM 625 O O . PRO A 1 82 ? -0.530 -0.057 -9.257 1.00 94.62 82 PRO A O 1
ATOM 628 N N . ILE A 1 83 ? -0.687 -1.104 -7.276 1.00 96.56 83 ILE A N 1
ATOM 629 C CA . ILE A 1 83 ? -1.861 -0.362 -6.813 1.00 96.56 83 ILE A CA 1
ATOM 630 C C . ILE A 1 83 ? -1.382 1.008 -6.328 1.00 96.56 83 ILE A C 1
ATOM 632 O O . ILE A 1 83 ? -0.467 1.096 -5.507 1.00 96.56 83 ILE A O 1
ATOM 636 N N . GLN A 1 84 ? -1.990 2.077 -6.843 1.00 94.44 84 GLN A N 1
ATOM 637 C CA . GLN A 1 84 ? -1.644 3.457 -6.469 1.00 94.44 84 GLN A CA 1
ATOM 638 C C . GLN A 1 84 ? -2.661 4.098 -5.526 1.00 94.44 84 GLN A C 1
ATOM 640 O O . GLN A 1 84 ? -2.330 5.051 -4.825 1.00 94.44 84 GLN A O 1
ATOM 645 N N . TRP A 1 85 ? -3.889 3.581 -5.502 1.00 96.88 85 TRP A N 1
ATOM 646 C CA . TRP A 1 85 ? -4.966 4.118 -4.689 1.00 96.88 85 TRP A CA 1
ATOM 647 C C . TRP A 1 85 ? -5.810 2.996 -4.100 1.00 96.88 85 TRP A C 1
ATOM 649 O O . TRP A 1 85 ? -6.166 2.038 -4.790 1.00 96.88 85 TRP A O 1
ATOM 659 N N . TYR A 1 86 ? -6.152 3.151 -2.827 1.00 98.25 86 TYR A N 1
ATOM 660 C CA . TYR A 1 86 ? -7.118 2.321 -2.132 1.00 98.25 86 TYR A CA 1
ATOM 661 C C . TYR A 1 86 ? -7.852 3.169 -1.090 1.00 98.25 86 TYR A C 1
ATOM 663 O O . TYR A 1 86 ? -7.397 4.262 -0.755 1.00 98.25 86 TYR A O 1
ATOM 671 N N . ALA A 1 87 ? -8.973 2.657 -0.594 1.00 97.94 87 ALA A N 1
ATOM 672 C CA . ALA A 1 87 ? -9.672 3.200 0.558 1.00 97.94 87 ALA A CA 1
ATOM 673 C C . ALA A 1 87 ? -10.438 2.097 1.291 1.00 97.94 87 ALA A C 1
ATOM 675 O O . ALA A 1 87 ? -10.862 1.106 0.690 1.00 97.94 87 ALA A O 1
ATOM 676 N N . TRP A 1 88 ? -10.694 2.292 2.580 1.00 97.88 88 TRP A N 1
ATOM 677 C CA . TRP A 1 88 ? -11.667 1.463 3.289 1.00 97.88 88 TRP A CA 1
ATOM 678 C C . TRP A 1 88 ? -13.098 1.714 2.800 1.00 97.88 88 TRP A C 1
ATOM 680 O O . TRP A 1 88 ? -13.544 2.856 2.662 1.00 97.88 88 TRP A O 1
ATOM 690 N N . ALA A 1 89 ? -13.864 0.640 2.615 1.00 97.62 89 ALA A N 1
ATOM 691 C CA . ALA A 1 89 ? -15.307 0.735 2.469 1.00 97.62 89 ALA A CA 1
ATOM 692 C C . ALA A 1 89 ? -15.949 1.169 3.797 1.00 97.62 89 ALA A C 1
ATOM 694 O O . ALA A 1 89 ? -15.475 0.837 4.886 1.00 97.62 89 ALA A O 1
ATOM 695 N N . GLY A 1 90 ? -17.080 1.875 3.717 1.00 96.81 90 GLY A N 1
ATOM 696 C CA . GLY A 1 90 ? -17.774 2.414 4.894 1.00 96.81 90 GLY A CA 1
ATOM 697 C C . GLY A 1 90 ? -18.299 1.363 5.882 1.00 96.81 90 GLY A C 1
ATOM 698 O O . GLY A 1 90 ? -18.708 1.717 6.983 1.00 96.81 90 GLY A O 1
ATOM 699 N N . ASP A 1 91 ? -18.288 0.083 5.511 1.00 97.00 91 ASP A N 1
ATOM 700 C CA . ASP A 1 91 ? -18.683 -1.030 6.375 1.00 97.00 91 ASP A CA 1
ATOM 701 C C . ASP A 1 91 ? -17.551 -1.576 7.262 1.00 97.00 91 ASP A C 1
ATOM 703 O O . ASP A 1 91 ? -17.797 -2.501 8.039 1.0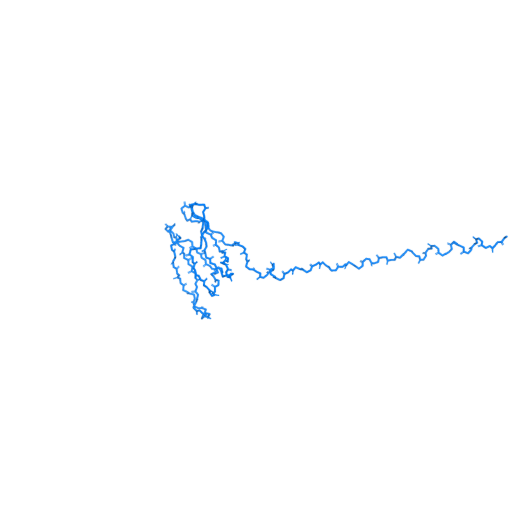0 97.00 91 ASP A O 1
ATOM 707 N N . ALA A 1 92 ? -16.341 -1.009 7.156 1.00 94.25 92 ALA A N 1
ATOM 708 C CA . ALA A 1 92 ? -15.125 -1.425 7.860 1.00 94.25 92 ALA A CA 1
ATOM 709 C C . ALA A 1 92 ? -14.686 -2.878 7.610 1.00 94.25 92 ALA A C 1
ATOM 711 O O . ALA A 1 92 ? -13.889 -3.426 8.371 1.00 94.25 92 ALA A O 1
ATOM 712 N N . LYS A 1 93 ? -15.198 -3.509 6.549 1.00 93.44 93 LYS A N 1
ATOM 713 C CA . LYS A 1 93 ? -14.902 -4.907 6.213 1.00 93.44 93 LYS A CA 1
ATOM 714 C C . LYS A 1 93 ? -14.172 -5.058 4.901 1.00 93.44 93 LYS A C 1
ATOM 716 O O . LYS A 1 93 ? -13.400 -5.993 4.784 1.00 93.44 93 LYS A O 1
ATOM 721 N N . HIS A 1 94 ? -14.416 -4.172 3.945 1.00 96.94 94 HIS A N 1
ATOM 722 C CA . HIS A 1 94 ? -13.822 -4.290 2.623 1.00 96.94 94 HIS A CA 1
ATOM 723 C C . HIS A 1 94 ? -12.816 -3.176 2.374 1.00 96.94 94 HIS A C 1
ATOM 725 O O . HIS A 1 94 ? -12.986 -2.041 2.831 1.00 96.94 94 HIS A O 1
ATOM 731 N N . ILE A 1 95 ? -11.806 -3.493 1.575 1.00 97.81 95 ILE A N 1
ATOM 732 C CA . ILE A 1 95 ? -10.958 -2.503 0.926 1.00 97.81 95 ILE A CA 1
ATOM 733 C C . ILE A 1 95 ? -11.418 -2.344 -0.517 1.00 97.81 95 ILE A C 1
ATOM 735 O O . ILE A 1 95 ? -11.716 -3.321 -1.204 1.00 97.81 95 ILE A O 1
ATOM 739 N N . LEU A 1 96 ? -11.480 -1.096 -0.966 1.00 98.06 96 LEU A N 1
ATOM 740 C CA . LEU A 1 96 ? -11.704 -0.719 -2.351 1.00 98.06 96 LEU A CA 1
ATOM 741 C C . LEU A 1 96 ? -10.385 -0.251 -2.955 1.00 98.06 96 LEU A C 1
ATOM 743 O O . LEU A 1 96 ? -9.641 0.475 -2.302 1.00 98.06 96 LEU A O 1
ATOM 747 N N . TYR A 1 97 ? -10.098 -0.629 -4.195 1.00 97.75 97 TYR A N 1
ATOM 748 C CA . TYR A 1 97 ? -8.901 -0.166 -4.897 1.00 97.75 97 TYR A CA 1
ATOM 749 C C . TYR A 1 97 ? -9.165 0.030 -6.387 1.00 97.75 97 TYR A C 1
ATOM 751 O O . TYR A 1 97 ? -10.105 -0.545 -6.944 1.00 97.75 97 TYR A O 1
ATOM 759 N N . LEU A 1 98 ? -8.342 0.871 -7.011 1.00 96.06 98 LEU A N 1
ATOM 760 C CA . LEU A 1 98 ? -8.377 1.108 -8.450 1.00 96.06 98 LEU A CA 1
ATOM 761 C C . LEU A 1 98 ? -7.230 0.368 -9.129 1.00 96.06 98 LEU A C 1
ATOM 763 O O . LEU A 1 98 ? -6.096 0.378 -8.640 1.00 96.06 98 LEU A O 1
ATOM 767 N N . GLN A 1 99 ? -7.544 -0.267 -10.251 1.00 94.25 99 GLN A N 1
ATOM 768 C CA . GLN A 1 99 ? -6.557 -0.855 -11.143 1.00 94.25 99 GLN A CA 1
ATOM 769 C C . GLN A 1 99 ? -7.104 -0.863 -12.572 1.00 94.25 99 GLN A C 1
ATOM 771 O O . GLN A 1 99 ? -8.290 -1.110 -12.802 1.00 94.25 99 GLN A O 1
ATOM 776 N N . ASP A 1 100 ? -6.234 -0.617 -13.537 1.00 91.69 100 ASP A N 1
ATOM 777 C CA . ASP A 1 100 ? -6.528 -0.697 -14.962 1.00 91.69 100 ASP A CA 1
ATOM 778 C C . ASP A 1 100 ? -5.960 -1.998 -15.558 1.00 91.69 100 ASP A C 1
ATOM 780 O O . ASP A 1 100 ? -5.113 -2.673 -14.958 1.00 91.69 100 ASP A O 1
ATOM 784 N N . ASN A 1 101 ? -6.399 -2.376 -16.760 1.00 85.12 101 ASN A N 1
ATOM 785 C CA . ASN A 1 101 ? -5.993 -3.643 -17.364 1.00 85.12 101 ASN A CA 1
ATOM 786 C C . ASN A 1 101 ? -4.868 -3.444 -18.384 1.00 85.12 101 ASN A C 1
ATOM 788 O O . ASN A 1 101 ? -5.081 -2.985 -19.502 1.00 85.12 101 ASN A O 1
ATOM 792 N N . ALA A 1 102 ? -3.652 -3.846 -18.019 1.00 81.00 102 ALA A N 1
ATOM 793 C CA . ALA A 1 102 ? -2.480 -3.841 -18.900 1.00 81.00 102 ALA A CA 1
ATOM 794 C C . ALA A 1 102 ? -2.142 -2.493 -19.584 1.00 81.00 102 ALA A C 1
ATOM 796 O O . ALA A 1 102 ? -1.319 -2.450 -20.491 1.00 81.00 102 ALA A O 1
ATOM 797 N N . GLY A 1 103 ? -2.635 -1.376 -19.056 1.00 80.38 103 GLY A N 1
ATOM 798 C CA . GLY A 1 103 ? -2.175 -0.018 -19.357 1.00 80.38 103 GLY A CA 1
ATOM 799 C C . GLY A 1 103 ? -3.122 0.685 -20.304 1.00 80.38 103 GLY A C 1
ATOM 800 O O . GLY A 1 103 ? -2.702 1.587 -21.018 1.00 80.38 103 GLY A O 1
ATOM 801 N N . ASP A 1 104 ? -4.368 0.217 -20.358 1.00 89.31 104 ASP A N 1
ATOM 802 C CA . ASP A 1 104 ? -5.432 0.860 -21.108 1.00 89.31 104 ASP A CA 1
ATOM 803 C C . ASP A 1 104 ? -5.891 2.177 -20.466 1.00 89.31 104 ASP A C 1
ATOM 805 O O . ASP A 1 104 ? -6.656 2.901 -21.097 1.00 89.31 104 ASP A O 1
ATOM 809 N N . GLU A 1 105 ? -5.387 2.502 -19.264 1.00 86.06 105 GLU A N 1
ATOM 810 C CA . GLU A 1 105 ? -5.703 3.716 -18.499 1.00 86.06 105 GLU A CA 1
ATOM 811 C C . GLU A 1 105 ? -7.197 3.809 -18.137 1.00 86.06 105 GLU A C 1
ATOM 813 O O . GLU A 1 105 ? -7.724 4.887 -17.856 1.00 86.06 105 GLU A O 1
ATOM 818 N N . ILE A 1 106 ? -7.891 2.665 -18.134 1.00 91.25 106 ILE A N 1
ATOM 819 C CA . ILE A 1 106 ? -9.285 2.547 -17.714 1.00 91.25 106 ILE A CA 1
ATOM 820 C C . ILE A 1 106 ? -9.306 1.907 -16.328 1.00 91.25 106 ILE A C 1
ATOM 822 O O . ILE A 1 106 ? -9.323 0.682 -16.180 1.00 91.25 106 ILE A O 1
ATOM 826 N N . ASP A 1 107 ? -9.323 2.757 -15.303 1.00 90.62 107 ASP A N 1
ATOM 827 C CA . ASP A 1 107 ? -9.420 2.311 -13.917 1.00 90.62 107 ASP A CA 1
ATOM 828 C C . ASP A 1 107 ? -10.774 1.645 -13.645 1.00 90.62 107 ASP A C 1
ATOM 830 O O . ASP A 1 107 ? -11.845 2.225 -13.853 1.00 90.62 107 ASP A O 1
ATOM 834 N N . HIS A 1 108 ? -10.719 0.430 -13.110 1.00 94.19 108 HIS A N 1
ATOM 835 C CA . HIS A 1 108 ? -11.872 -0.275 -12.574 1.00 94.19 108 HIS A CA 1
ATOM 8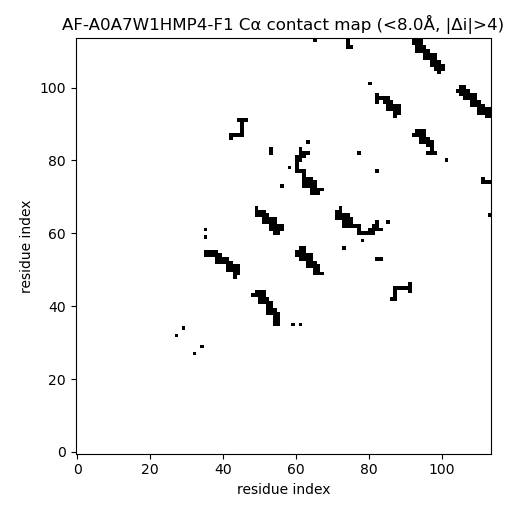36 C C . HIS A 1 108 ? -11.818 -0.273 -11.047 1.00 94.19 108 HIS A C 1
ATOM 838 O O . HIS A 1 108 ? -10.748 -0.363 -10.445 1.00 94.19 108 HIS A O 1
ATOM 844 N N . LEU A 1 109 ? -12.993 -0.189 -10.420 1.00 96.38 109 LEU A N 1
ATOM 845 C CA . LEU A 1 109 ? -13.133 -0.309 -8.974 1.00 96.38 109 LEU A CA 1
ATOM 846 C C . LEU A 1 109 ? -13.262 -1.779 -8.582 1.00 96.38 109 LEU A C 1
ATOM 848 O O . LEU A 1 109 ? -14.223 -2.448 -8.966 1.00 96.38 109 LEU A O 1
ATOM 852 N N . PHE A 1 110 ? -12.320 -2.249 -7.774 1.00 96.75 110 PHE A N 1
ATOM 853 C CA . PHE A 1 110 ? -12.314 -3.588 -7.201 1.00 96.75 110 PHE A CA 1
ATOM 854 C C . PHE A 1 110 ? -12.577 -3.536 -5.700 1.00 96.75 110 PHE A C 1
ATOM 856 O O . PHE A 1 110 ? -12.394 -2.504 -5.052 1.00 96.75 110 PHE A O 1
ATOM 863 N N . SER A 1 111 ? -12.998 -4.672 -5.150 1.00 97.31 111 SER A N 1
ATOM 864 C CA . SER A 1 111 ? -13.168 -4.877 -3.717 1.00 97.31 111 SER A CA 1
ATOM 865 C C . SER A 1 111 ? -12.411 -6.130 -3.290 1.00 97.31 111 SER A C 1
ATOM 867 O O . SER A 1 111 ? -12.416 -7.125 -4.017 1.00 97.31 111 SER A O 1
ATOM 869 N N . ALA A 1 112 ? -11.758 -6.063 -2.133 1.00 95.81 112 ALA A N 1
ATOM 870 C CA . ALA A 1 112 ? -11.053 -7.174 -1.514 1.00 95.81 112 ALA A CA 1
ATOM 871 C C . ALA A 1 112 ? -11.430 -7.296 -0.033 1.00 95.81 112 ALA A C 1
ATOM 873 O O . ALA A 1 112 ? -11.671 -6.288 0.643 1.00 95.81 112 ALA A O 1
ATOM 874 N N . ASP A 1 113 ? -11.439 -8.538 0.443 1.00 90.50 113 ASP A N 1
ATOM 875 C CA . ASP A 1 113 ? -11.634 -8.886 1.847 1.00 90.50 113 ASP A CA 1
ATOM 876 C C . ASP A 1 113 ? -10.250 -8.964 2.511 1.00 90.50 113 ASP A C 1
ATOM 878 O O . ASP A 1 113 ? -9.438 -9.776 2.056 1.00 90.50 113 ASP A O 1
ATOM 882 N N . PRO A 1 114 ? -9.964 -8.146 3.541 1.00 79.25 114 PRO A N 1
ATOM 883 C CA . PRO A 1 114 ? -8.730 -8.211 4.312 1.00 79.25 114 PRO A CA 1
ATOM 884 C C . PRO A 1 114 ? -8.431 -9.611 4.844 1.00 79.25 114 PRO A C 1
ATOM 886 O O . PRO A 1 114 ? -9.215 -10.180 5.648 1.00 79.25 114 PRO A O 1
#

Mean predicted aligned error: 10.34 Å

=== Feature glossary ===
Reading guide. The protein is described through the following features:

Foldseek 3Di. A 3Di character summarizes, for each residue, the relative orientation of the Cα frame of its nearest spatial neighbor. Because it encodes fold topology rather than chemistry, 3Di alignments detect remote structural similarity that sequence alignment misses.

Contact-map, Ramachandran, and PAE plots. Plot images: a contact map (which residues are close in 3D, as an N×N binary image), a Ramachandran scatter (backbone torsion angles, revealing secondary-structure composition at a glance), and — for AlphaFold structures — a PAE heatmap (pairwise prediction confidence).

Radius of gyration, Cα contacts, bounding box. Radius of gyration (Rg) is the root-mean-square distance of Cα atoms from their centroid — a single number for overall size and compactness. A globular domain of N residues has Rg ≈ 2.2·N^0.38 Å; an extended or disordered chain has a much larger Rg. The Cα contact count is the number of residue pairs whose Cα atoms are within 8 Å and are more than four positions apart in sequence — a standard proxy for tertiary packing density. The bounding box is the smallest axis-aligned box enclosing all Cα atoms.

Secondary structure (8-state, DSSP). Eight-state secondary structure (DSSP): H is the canonical α-helix, G the tighter 3₁₀-helix, I the wider π-helix; E/B are β-structure, T and S are turns and bends, and '-' is everything else. DSSP derives these from the pattern of main-chain N–H···O=C hydrogen bonds, not from the sequence.

B-factor. B-factor (Debye–Waller factor) reflects atomic displacement in the crystal lattice. It is an experimental observable (units Å²), not a prediction; low values mean the atom is pinned down, high values mean it moves or is heterogeneous across the crystal.

pLDDT. pLDDT is the predicted lDDT-Cα score: AlphaFold's confidence that the local environment of each residue (all inter-atomic distances within 15 Å) is correctly placed. It is a per-residue number between 0 and 100, with higher meaning more reliable.

Nearest PDB structures. Nearest PDB neighbors are the top structural matches found by Foldseek when searching this structure against the entire Protein Data Bank. Each hit reports a TM-score (0 to 1; >0.5 almost always implies the same fold) and an E-value. These are *structural* homologs — they may share no detectable sequence similarity.

Solvent-accessible surface area. Accessible surface area quantifies burial. A residue with SASA near zero is packed into the hydrophobic core; one with SASA >100 Å² sits on the surface. Computed here via the Shrake–Rupley numerical algorithm with a 1.4 Å probe.

Rendered structure images. Structure images are PyMOL renders from six orthogonal camera directions. Cartoon representation draws helices as coils and strands as arrows; sticks shows the backbone as bonds; surface shows the solvent-excluded envelope. Rainbow coloring maps sequence position to hue (blue→red, N→C); chain coloring assigns a distinct color per polypeptide.

Backbone torsions (φ/ψ). φ (phi) and ψ (psi) are the two rotatable backbone dihedrals per residue: φ is the C(i-1)–N–Cα–C torsion, ψ is the N–Cα–C–N(i+1) torsion, both in degrees on (−180°, 180°]. α-helical residues cluster near (−60°, −45°); β-strand residues near (−120°, +130°). A Ramachandran plot is simply a scatter of (φ, ψ) for every residue.

Predicted aligned error. Predicted Aligned Error (PAE) is an AlphaFold confidence matrix: entry (i, j) is the expected error in the position of residue j, in ångströms, when the prediction is superimposed on the true structure at residue i. Low PAE within a block of residues means that block is internally rigid and well-predicted; high PAE between two blocks means their relative placement is uncertain even if each block individually is confident.

mmCIF coordinates. Structure coordinates are given as an mmCIF _atom_site loop: one row per atom with element, residue name, chain id, sequence number, and x/y/z position in Å. Only the four main-chain atoms per residue are included here; side chains are omitted to keep the record compact.

InterPro / GO / CATH / organism. Database cross-references. InterPro integrates a dozen domain/family signature databases into unified entries with residue-range hits. GO terms attach function/process/location labels with evidence codes. CATH codes position the fold in a four-level structural taxonomy. Organism is the NCBI-taxonomy species name.

Secondary structure (3-state, P-SEA). SS3 is a coarse helix/strand/coil call (letters a/b/c) made by the P-SEA algorithm from inter-Cα distances and dihedrals. It is less detailed than DSSP but needs only Cα positions.

Sequence. Sequence gives the chain of amino acids in standard one-letter code (A=alanine, C=cysteine, …, Y=tyrosine), read N→C. It is the only feature that is directly encoded by the gene; all structural features are derived from the folded form of this sequence.